Protein 1BXV (pdb70)

Secondary structure (DSSP, 8-state):
-EEEEEES-TTS-SSEESSEEEE-TT-EEEEEE-SS--EEEEETT-GGG-EEEEE-STT-EEEEE--S-EEEEEE-TTTGGGT-EEEEEE-

GO terms:
  GO:0031676 plasma membrane-derived thylakoid membrane (C, EXP)

Solvent-accessible surface area: 4695 Å² total; per-residue (Å²): 152,72,24,59,0,81,0,0,6,73,113,37,114,56,20,3,67,56,63,66,29,96,5,101,45,48,14,24,0,47,1,35,4,43,92,86,40,42,0,1,0,21,2,84,76,51,111,118,28,29,53,126,109,72,0,130,62,113,45,66,65,21,107,11,70,1,80,118,88,33,84,27,47,0,30,0,73,65,36,120,86,65,50,0,61,4,90,0,32,5,115

CATH classification: 2.60.40.420

Foldseek 3Di:
DEEEWEQADPVGARAIVVQEEEEAAFYKYKYFYADDDFWFKDKPPCPPQGGLDTDGDGGDMDMGHHRDFDKIKMATVVCVVVVHIGIYGYD

InterPro domains:
  IPR000923 Blue (type 1) copper domain [PF00127] (38-125)
  IPR001235 Blue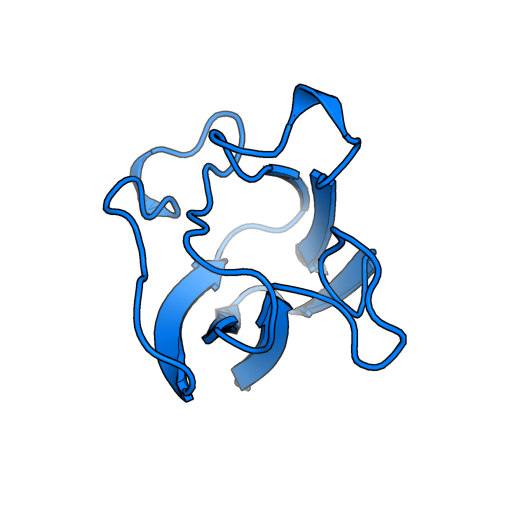 (type 1) copper protein, plastocyanin-type [PR00156] (56-69)
  IPR001235 Blue (type 1) copper protein, plastocyanin-type [PR00156] (102-116)
  IPR002387 Plastocyanin [PR00157] (42-61)
  IPR002387 Plastocyanin [PR00157] (65-83)
  IPR002387 Plastocyanin [PR00157] (104-123)
  IPR002387 Plastocyanin [TIGR02656] (37-125)
  IPR002387 Plastocyanin [cd04219] (39-125)
  IPR008972 Cupredoxin [G3DSA:2.60.40.420] (35-124)
  IPR008972 Cupredoxin [SSF49503] (35-124)
  IPR023511 Plastocyanin, cyanobacteria [MF_00566] (35-125)
  IPR028871 Blue (type 1) copper protein, binding site [PS00196] (104-118)

Structure (mmCIF, N/CA/C/O backbone):
data_1BXV
#
_entry.id   1BXV
#
_cell.length_a   43.060
_cell.length_b   43.060
_cell.length_c   57.040
_cell.angle_alpha   90.00
_cell.angle_beta   90.00
_cell.angle_gamma   90.00
#
_symmetry.space_group_name_H-M   'P 41'
#
loop_
_entity.id
_entity.type
_entity.pdbx_description
1 polymer PLASTOCYANIN
2 non-polymer 'COPPER (II) ION'
3 water water
#
loop_
_atom_site.group_PDB
_atom_site.id
_atom_site.type_symbol
_atom_site.label_atom_id
_atom_site.label_alt_id
_atom_site.label_comp_id
_atom_site.label_asym_id
_atom_site.label_entity_id
_atom_site.label_seq_id
_atom_site.pdbx_PDB_ins_code
_atom_site.Cartn_x
_atom_site.Cartn_y
_atom_site.Cartn_z
_atom_site.occupancy
_atom_site.B_iso_or_equiv
_atom_site.auth_seq_id
_atom_site.auth_comp_id
_atom_site.auth_asym_id
_atom_site.auth_atom_id
_atom_site.pdbx_PDB_model_num
ATOM 1 N N . GLN A 1 1 ? 2.159 51.704 -30.978 1.00 30.53 -2 GLN A N 1
ATOM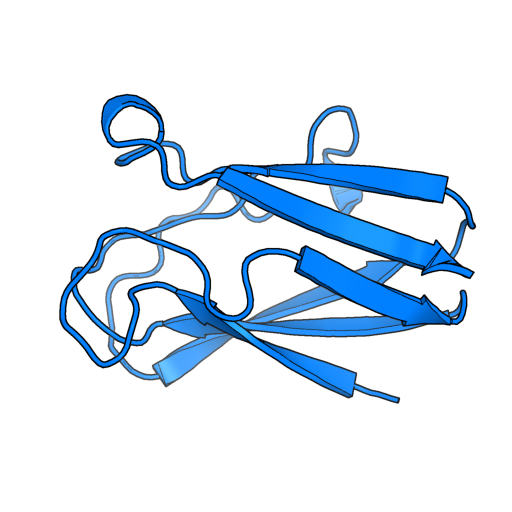 2 C CA . GLN A 1 1 ? 1.672 50.991 -29.751 1.00 33.29 -2 GLN A CA 1
ATOM 3 C C . GLN A 1 1 ? 1.717 51.895 -28.520 1.00 30.45 -2 GLN A C 1
ATOM 4 O O . GLN A 1 1 ? 2.304 52.983 -28.591 1.00 27.82 -2 GLN A O 1
ATOM 10 N N . THR A 1 2 ? 1.114 51.449 -27.418 1.00 28.00 -1 THR A N 1
ATOM 11 C CA . THR A 1 2 ? 1.134 52.269 -26.186 1.00 27.49 -1 THR A CA 1
ATOM 12 C C . THR A 1 2 ? 1.882 51.484 -25.113 1.00 27.34 -1 THR A C 1
ATOM 13 O O . THR A 1 2 ? 1.578 50.293 -24.948 1.00 26.47 -1 THR A O 1
ATOM 17 N N . VAL A 1 3 ? 2.838 52.092 -24.417 1.00 24.40 1 VAL A N 1
ATOM 18 C CA . VAL A 1 3 ? 3.596 51.378 -23.372 1.00 23.30 1 VAL A CA 1
ATOM 19 C C . VAL A 1 3 ? 3.284 52.051 -22.032 1.00 20.41 1 VAL A C 1
ATOM 20 O O . VAL A 1 3 ? 3.101 53.262 -22.049 1.00 21.33 1 VAL A O 1
ATOM 24 N N . ALA A 1 4 ? 3.233 51.342 -20.914 1.00 18.63 2 ALA A N 1
ATOM 25 C CA . ALA A 1 4 ? 2.891 52.020 -19.667 1.00 18.76 2 ALA A CA 1
ATOM 26 C C . ALA A 1 4 ? 4.134 52.160 -18.772 1.00 16.68 2 ALA A C 1
ATOM 27 O O . ALA A 1 4 ? 4.979 51.254 -18.775 1.00 18.92 2 ALA A O 1
ATOM 29 N N . ILE A 1 5 ? 4.203 53.219 -18.027 1.00 15.07 3 ILE A N 1
ATOM 30 C CA . ILE A 1 5 ? 5.298 53.479 -17.080 1.00 16.31 3 ILE A CA 1
ATOM 31 C C . ILE A 1 5 ? 4.618 53.785 -15.743 1.00 15.47 3 ILE A C 1
ATOM 32 O O . ILE A 1 5 ? 3.777 54.693 -15.671 1.00 17.40 3 ILE A O 1
ATOM 37 N N . LYS A 1 6 ? 5.001 53.073 -14.692 1.00 15.30 4 LYS A N 1
ATOM 38 C CA . LYS A 1 6 ? 4.420 53.344 -13.381 1.00 15.83 4 LYS A CA 1
ATOM 39 C C . LYS A 1 6 ? 5.132 54.501 -12.688 1.00 15.39 4 LYS A C 1
ATOM 40 O O . LYS A 1 6 ? 6.372 54.559 -12.754 1.00 13.67 4 LYS A O 1
ATOM 46 N N . MET A 1 7 ? 4.376 55.342 -12.032 1.00 13.18 5 MET A N 1
ATOM 47 C CA . MET A 1 7 ? 4.942 56.480 -11.277 1.00 14.15 5 MET A CA 1
ATOM 48 C C . MET A 1 7 ? 4.893 56.020 -9.807 1.00 15.01 5 MET A C 1
ATOM 49 O O . MET A 1 7 ? 3.806 55.894 -9.221 1.00 14.38 5 MET A O 1
ATOM 54 N N . GLY A 1 8 ? 6.070 55.698 -9.281 1.00 14.85 6 GLY A N 1
ATOM 55 C CA . GLY A 1 8 ? 6.194 55.129 -7.917 1.00 17.06 6 GLY A CA 1
ATOM 56 C C . GLY A 1 8 ? 6.361 53.614 -8.184 1.00 19.55 6 GLY A C 1
ATOM 57 O O . GLY A 1 8 ? 5.518 52.973 -8.871 1.00 19.12 6 GLY A O 1
ATOM 58 N N . ALA A 1 9 ? 7.461 53.041 -7.694 1.00 17.17 7 ALA A N 1
ATOM 59 C CA . ALA A 1 9 ? 7.715 51.642 -8.009 1.00 18.89 7 ALA A CA 1
ATOM 60 C C . ALA A 1 9 ? 6.914 50.690 -7.139 1.00 19.85 7 ALA A C 1
ATOM 61 O O . ALA A 1 9 ? 6.502 51.049 -6.056 1.00 20.82 7 ALA A O 1
ATOM 63 N N . ASP A 1 10 ? 6.720 49.459 -7.623 1.00 24.38 8 ASP A N 1
ATOM 64 C CA . ASP A 1 10 ? 5.969 48.496 -6.788 1.00 27.93 8 ASP A CA 1
ATOM 65 C C . ASP A 1 10 ? 6.700 48.236 -5.484 1.00 28.94 8 ASP A C 1
ATOM 66 O O . ASP A 1 10 ? 6.051 48.072 -4.448 1.00 31.29 8 ASP A O 1
ATOM 71 N N . ASN A 1 11 ? 8.039 48.259 -5.460 1.00 28.08 9 ASN A N 1
ATOM 72 C CA . ASN A 1 11 ? 8.736 48.061 -4.182 1.00 27.06 9 ASN A CA 1
ATOM 73 C C . ASN A 1 11 ? 8.738 49.272 -3.272 1.00 28.34 9 ASN A C 1
ATOM 74 O O . ASN A 1 11 ? 9.558 49.264 -2.320 1.00 29.08 9 ASN A O 1
ATOM 79 N N . GLY A 1 12 ? 7.962 50.335 -3.509 1.00 24.91 10 GLY A N 1
ATOM 80 C CA . GLY A 1 12 ? 7.983 51.485 -2.643 1.00 25.03 10 GLY A CA 1
ATOM 81 C C . GLY A 1 12 ? 8.973 52.583 -2.924 1.00 24.42 10 GLY A C 1
ATOM 82 O O . GLY A 1 12 ? 9.011 53.609 -2.208 1.00 26.74 10 GLY A O 1
ATOM 83 N N . MET A 1 13 ? 9.832 52.466 -3.917 1.00 20.44 11 MET A N 1
ATOM 84 C CA . MET A 1 13 ? 10.803 53.502 -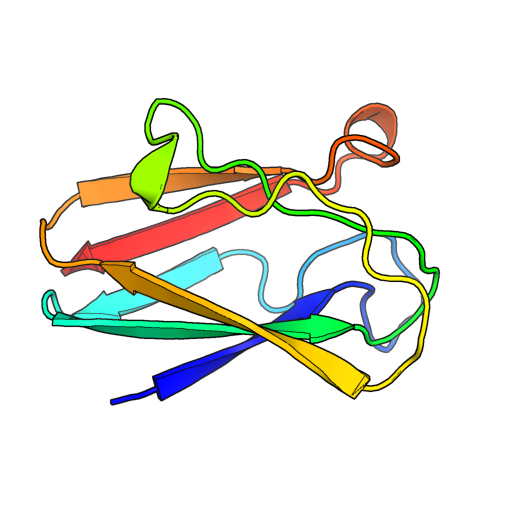4.223 1.00 18.99 11 MET A CA 1
ATOM 85 C C . MET A 1 13 ? 10.215 54.649 -5.008 1.00 17.93 11 MET A C 1
ATOM 86 O O . MET A 1 13 ? 9.268 54.433 -5.791 1.00 15.93 11 MET A O 1
ATOM 91 N N . LEU A 1 14 ? 10.772 55.855 -4.850 1.00 15.86 12 LEU A N 1
ATOM 92 C CA . LEU A 1 14 ? 10.351 57.031 -5.604 1.00 15.99 12 LEU A CA 1
ATOM 93 C C . LEU A 1 14 ? 11.073 56.914 -6.954 1.00 17.50 12 LEU A C 1
ATOM 94 O O . LEU A 1 14 ? 12.251 57.334 -7.097 1.00 19.05 12 LEU A O 1
ATOM 99 N N . ALA A 1 15 ? 10.438 56.281 -7.928 1.00 14.93 13 ALA A N 1
ATOM 100 C CA . ALA A 1 15 ? 11.081 56.058 -9.201 1.00 14.12 13 ALA A CA 1
ATOM 101 C C . ALA A 1 15 ? 9.997 55.772 -10.260 1.00 13.84 13 ALA A C 1
ATOM 102 O O . ALA A 1 15 ? 8.877 55.430 -9.866 1.00 15.44 13 ALA A O 1
ATOM 104 N N . PHE A 1 16 ? 10.373 55.950 -11.506 1.00 12.59 14 PHE A N 1
ATOM 105 C CA . PHE A 1 16 ? 9.444 55.543 -12.593 1.00 13.48 14 PHE A CA 1
ATOM 106 C C . PHE A 1 16 ? 9.845 54.082 -12.861 1.00 14.91 14 PHE A C 1
ATOM 107 O O . PHE A 1 16 ? 11.042 53.754 -12.721 1.00 14.19 14 PHE A O 1
ATOM 115 N N . GLU A 1 17 ? 8.924 53.236 -13.244 1.00 15.45 15 GLU A N 1
ATOM 116 C CA . GLU A 1 17 ? 9.243 51.807 -13.488 1.00 16.29 15 GLU A CA 1
ATOM 117 C C . GLU A 1 17 ? 8.546 51.378 -14.749 1.00 15.24 15 GLU A C 1
ATOM 118 O O . GLU A 1 17 ? 7.304 51.389 -14.826 1.00 16.23 15 GLU A O 1
ATOM 124 N N . PRO A 1 18 ? 9.279 51.069 -15.806 1.00 15.92 16 PRO A N 1
ATOM 125 C CA . PRO A 1 18 ? 10.703 51.010 -15.847 1.00 14.46 16 PRO A CA 1
ATOM 126 C C . PRO A 1 18 ? 11.351 52.393 -15.955 1.00 15.28 16 PRO A C 1
ATOM 127 O O . PRO A 1 18 ? 10.760 53.311 -16.535 1.00 15.18 16 PRO A O 1
ATOM 131 N N . SER A 1 19 ? 12.544 52.511 -15.386 1.00 13.01 17 SER A N 1
ATOM 132 C CA . SER A 1 19 ? 13.244 53.781 -15.363 1.00 15.28 17 SER A CA 1
ATOM 133 C C . SER A 1 19 ? 13.822 54.150 -16.705 1.00 15.64 17 SER A C 1
ATOM 134 O O . SER A 1 19 ? 14.04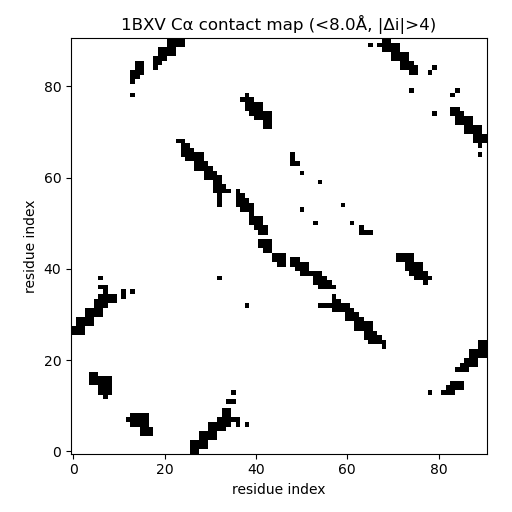4 55.338 -16.968 1.00 16.22 17 SER A O 1
ATOM 137 N N . THR A 1 20 ? 14.077 53.195 -17.588 1.00 17.61 18 THR A N 1
ATOM 138 C CA . THR A 1 20 ? 14.529 53.460 -18.938 1.00 15.74 18 THR A CA 1
ATOM 139 C C . THR A 1 20 ? 13.643 52.560 -19.838 1.00 18.86 18 THR A C 1
ATOM 140 O O . THR A 1 20 ? 13.423 51.389 -19.490 1.00 17.11 18 THR A O 1
ATOM 144 N N . ILE A 1 21 ? 13.128 53.123 -20.905 1.00 17.42 19 ILE A N 1
ATOM 145 C CA . ILE A 1 21 ? 12.312 52.314 -21.819 1.00 18.14 19 ILE A CA 1
ATOM 146 C C . ILE A 1 21 ? 12.655 52.756 -23.236 1.00 18.15 19 ILE A C 1
ATOM 147 O O . ILE A 1 21 ? 13.077 53.884 -23.491 1.00 17.95 19 ILE A O 1
ATOM 152 N N . GLU A 1 22 ? 12.623 51.802 -24.167 1.00 16.91 20 GLU A N 1
ATOM 153 C CA . GLU A 1 22 ? 12.920 52.160 -25.567 1.00 17.23 20 GLU A CA 1
ATOM 154 C C . GLU A 1 22 ? 11.645 51.922 -26.363 1.00 16.22 20 GLU A C 1
ATOM 155 O O . GLU A 1 22 ? 10.930 50.936 -26.122 1.00 17.74 20 GLU A O 1
ATOM 161 N N . ILE A 1 23 ? 11.294 52.850 -27.245 1.00 14.78 21 ILE A N 1
ATOM 162 C CA . ILE A 1 23 ? 10.056 52.676 -28.011 1.00 16.67 21 ILE A CA 1
ATOM 163 C C . ILE A 1 23 ? 10.374 53.027 -29.475 1.00 18.05 21 ILE A C 1
ATOM 164 O O . ILE A 1 23 ? 11.516 53.420 -29.773 1.00 20.47 21 ILE A O 1
ATOM 169 N N . GLN A 1 24 ? 9.382 52.954 -30.335 1.00 19.86 22 GLN A N 1
ATOM 170 C CA . GLN A 1 24 ? 9.587 53.347 -31.728 1.00 24.30 22 GLN A CA 1
ATOM 171 C C . GLN A 1 24 ? 8.981 54.727 -31.992 1.00 23.27 22 GLN A C 1
ATOM 172 O O . GLN A 1 24 ? 7.974 55.108 -31.384 1.00 23.13 22 GLN A O 1
ATOM 178 N N . ALA A 1 25 ? 9.558 55.500 -32.908 1.00 22.48 23 ALA A N 1
ATOM 179 C CA . ALA A 1 25 ? 8.932 56.813 -33.216 1.00 24.19 23 ALA A CA 1
ATOM 180 C C . ALA A 1 25 ? 7.447 56.637 -33.530 1.00 23.38 23 ALA A C 1
ATOM 181 O O . ALA A 1 25 ? 7.103 55.733 -34.298 1.00 24.84 23 ALA A O 1
ATOM 183 N N . GLY A 1 26 ? 6.556 57.454 -32.971 1.00 20.10 24 GLY A N 1
ATOM 184 C CA . GLY A 1 26 ? 5.125 57.321 -33.226 1.00 22.47 24 GLY A CA 1
ATOM 185 C C . GLY A 1 26 ? 4.379 56.588 -32.133 1.00 20.63 24 GLY A C 1
ATOM 186 O O . GLY A 1 26 ? 3.146 56.579 -32.081 1.00 20.50 24 GLY A O 1
ATOM 187 N N . ASP A 1 27 ? 5.118 55.934 -31.218 1.00 20.32 25 ASP A N 1
ATOM 188 C CA . ASP A 1 27 ? 4.507 55.205 -30.122 1.00 19.60 25 ASP A CA 1
ATOM 189 C C . ASP A 1 27 ? 4.063 56.191 -29.031 1.00 19.66 25 ASP A C 1
ATOM 190 O O . ASP A 1 27 ? 4.592 57.292 -28.916 1.00 17.61 25 ASP A O 1
ATOM 195 N N . THR A 1 28 ? 3.115 55.750 -28.218 1.00 19.19 26 THR A N 1
ATOM 196 C CA . THR A 1 28 ? 2.572 56.560 -27.136 1.00 18.28 26 THR A CA 1
ATOM 197 C C . THR A 1 28 ? 3.021 55.983 -25.795 1.00 19.68 26 THR A C 1
ATOM 198 O O . THR A 1 28 ? 3.030 54.756 -25.611 1.00 19.54 26 THR A O 1
ATOM 202 N N . VAL A 1 29 ? 3.418 56.887 -24.914 1.00 16.02 27 VAL A N 1
ATOM 203 C CA . VAL A 1 29 ? 3.791 56.501 -23.570 1.00 15.23 27 VAL A CA 1
ATOM 204 C C . VAL A 1 29 ? 2.661 56.893 -22.628 1.00 15.94 27 VAL A C 1
ATOM 205 O O . VAL A 1 29 ? 2.197 58.041 -22.672 1.00 16.39 27 VAL A O 1
ATOM 209 N N . GLN A 1 30 ? 2.225 55.980 -21.786 1.00 15.95 28 GLN A N 1
ATOM 210 C CA . GLN A 1 30 ? 1.194 56.265 -20.802 1.00 16.16 28 GLN A CA 1
ATOM 211 C C . GLN A 1 30 ? 1.816 56.148 -19.389 1.00 16.89 28 GLN A C 1
ATOM 212 O O . GLN A 1 30 ? 2.274 55.084 -19.022 1.00 19.68 28 GLN A O 1
ATOM 218 N N . TRP A 1 31 ? 1.752 57.234 -18.606 1.00 14.45 29 TRP A N 1
ATOM 219 C CA . TRP A 1 31 ? 2.251 57.162 -17.238 1.00 14.58 29 TRP A CA 1
ATOM 220 C C . TRP A 1 31 ? 1.041 56.830 -16.334 1.00 15.35 29 TRP A C 1
ATOM 221 O O . TRP A 1 31 ? -0.034 57.380 -16.570 1.00 16.45 29 TRP A O 1
ATOM 232 N N . VAL A 1 32 ? 1.217 55.961 -15.381 1.00 15.56 30 VAL A N 1
ATOM 233 C CA . VAL A 1 32 ? 0.150 55.514 -14.488 1.00 16.94 30 VAL A CA 1
ATOM 234 C C . VAL A 1 32 ? 0.547 55.747 -13.038 1.00 15.87 30 VAL A C 1
ATOM 235 O O . VAL A 1 32 ? 1.595 55.293 -12.611 1.00 16.60 30 VAL A O 1
ATOM 239 N N . ASN A 1 33 ? -0.262 56.493 -12.327 1.00 14.79 31 ASN A N 1
ATOM 240 C CA . ASN A 1 33 ? 0.014 56.836 -10.923 1.00 18.38 31 ASN A CA 1
ATOM 241 C C . ASN A 1 33 ? -0.090 55.546 -10.134 1.00 18.72 31 ASN A C 1
ATOM 242 O O . ASN A 1 33 ? -1.143 54.922 -10.131 1.00 18.88 31 ASN A O 1
ATOM 247 N N . ASN A 1 34 ? 1.025 55.154 -9.521 1.00 19.64 32 ASN A N 1
ATOM 248 C CA . ASN A 1 34 ? 1.075 53.867 -8.822 1.00 20.76 32 ASN A CA 1
ATOM 249 C C . ASN A 1 34 ? 1.110 54.028 -7.320 1.00 22.92 32 ASN A C 1
ATOM 250 O O . ASN A 1 34 ? 0.122 53.635 -6.663 1.00 26.59 32 ASN A O 1
ATOM 255 N N . LYS A 1 35 ? 2.184 54.530 -6.768 1.00 21.81 33 LYS A N 1
ATOM 256 C CA . LYS A 1 35 ? 2.369 54.690 -5.335 1.00 21.88 33 LYS A CA 1
ATOM 257 C C . LYS A 1 35 ? 3.123 56.012 -5.063 1.00 21.47 33 LYS A C 1
ATOM 258 O O . LYS A 1 35 ? 3.858 56.512 -5.917 1.00 18.19 33 LYS A O 1
ATOM 264 N N . LEU A 1 36 ? 2.930 56.523 -3.860 1.00 19.24 34 LEU A N 1
ATOM 265 C CA . LEU A 1 36 ? 3.622 57.668 -3.339 1.00 21.41 34 LEU A CA 1
ATOM 266 C C . LEU A 1 36 ? 3.330 58.988 -4.049 1.00 21.36 34 LEU A C 1
ATOM 267 O O . LEU A 1 36 ? 4.177 59.877 -4.124 1.00 21.20 34 LEU A O 1
ATOM 272 N N . ALA A 1 37 ? 2.121 59.143 -4.540 1.00 22.20 35 ALA A N 1
ATOM 273 C CA . ALA A 1 37 ? 1.665 60.360 -5.196 1.00 22.55 35 ALA A CA 1
ATOM 274 C C . ALA A 1 37 ? 1.624 61.495 -4.162 1.00 24.39 35 ALA A C 1
ATOM 275 O O . ALA A 1 37 ? 1.656 61.227 -2.946 1.00 24.04 35 ALA A O 1
ATOM 277 N N . PRO A 1 38 ? 1.640 62.735 -4.626 1.00 21.67 36 PRO A N 1
ATOM 278 C CA . PRO A 1 38 ? 1.557 63.089 -6.007 1.00 21.58 36 PRO A CA 1
ATOM 279 C C . PRO A 1 38 ? 2.861 63.076 -6.803 1.00 19.01 36 PRO A C 1
ATOM 280 O O . PRO A 1 38 ? 3.967 63.198 -6.301 1.00 19.22 36 PRO A O 1
ATOM 284 N N . HIS A 1 39 ? 2.673 62.970 -8.119 1.00 16.57 37 HIS A N 1
ATOM 285 C CA . HIS A 1 39 ? 3.787 63.001 -9.059 1.00 16.01 37 HIS A CA 1
ATOM 286 C C . HIS A 1 39 ? 3.374 63.823 -10.306 1.00 15.95 37 HIS A C 1
ATOM 287 O O . HIS A 1 39 ? 2.211 64.007 -10.638 1.00 16.90 37 HIS A O 1
ATOM 294 N N . ASN A 1 40 ? 4.388 64.239 -11.052 1.00 15.66 38 ASN A N 1
ATOM 295 C CA . ASN A 1 40 ? 4.124 64.855 -12.364 1.00 15.11 38 ASN A CA 1
ATOM 296 C C . ASN A 1 40 ? 5.246 64.409 -13.292 1.00 13.76 38 ASN A C 1
ATOM 297 O O . ASN A 1 40 ? 6.161 63.630 -12.923 1.00 14.11 38 ASN A O 1
ATOM 302 N N . VAL A 1 41 ? 5.167 64.887 -14.549 1.00 13.25 39 VAL A N 1
ATOM 303 C CA . VAL A 1 41 ? 6.212 64.502 -15.534 1.00 12.54 39 VAL A CA 1
ATOM 304 C C . VAL A 1 41 ? 6.601 65.740 -16.352 1.00 14.17 39 VAL A C 1
ATOM 305 O O . VAL A 1 41 ? 5.774 66.298 -17.072 1.00 15.29 39 VAL A O 1
ATOM 309 N N . VAL A 1 42 ? 7.853 66.112 -16.242 1.00 14.09 40 VAL A N 1
ATOM 310 C CA . VAL A 1 42 ? 8.388 67.173 -17.096 1.00 14.70 40 VAL A CA 1
ATOM 311 C C . VAL A 1 42 ? 9.438 66.525 -18.001 1.00 15.47 40 VAL A C 1
ATOM 312 O O . VAL A 1 42 ? 10.417 65.957 -17.505 1.00 15.49 40 VAL A O 1
ATOM 316 N N . VAL A 1 43 ? 9.217 66.608 -19.295 1.00 15.99 41 VAL A N 1
ATOM 317 C CA . VAL A 1 43 ? 10.153 66.054 -20.291 1.00 15.57 41 VAL A CA 1
ATOM 318 C C . VAL A 1 43 ? 11.118 67.205 -20.662 1.00 16.60 41 VAL A C 1
ATOM 319 O O . VAL A 1 43 ? 10.669 68.220 -21.219 1.00 15.96 41 VAL A O 1
ATOM 323 N N . GLU A 1 44 ? 12.377 67.078 -20.313 1.00 14.70 42 GLU A N 1
ATOM 324 C CA . GLU A 1 44 ? 13.367 68.125 -20.570 1.00 16.31 42 GLU A CA 1
ATOM 325 C C . GLU A 1 44 ? 13.347 68.637 -21.993 1.00 16.19 42 GLU A C 1
ATOM 326 O O . GLU A 1 44 ? 13.419 67.846 -22.911 1.00 17.87 42 GLU A O 1
ATOM 332 N N . GLY A 1 45 ? 13.224 69.974 -22.145 1.00 16.12 49 GLY A N 1
ATOM 333 C CA . GLY A 1 45 ? 13.182 70.609 -23.445 1.00 17.60 49 GLY A CA 1
ATOM 334 C C . GLY A 1 45 ? 11.924 70.503 -24.255 1.00 18.85 49 GLY A C 1
ATOM 335 O O . GLY A 1 45 ? 11.836 71.052 -25.393 1.00 18.72 49 GLY A O 1
ATOM 336 N N . GLN A 1 46 ? 10.900 69.754 -23.766 1.00 16.02 52 GLN A N 1
ATOM 337 C CA . GLN A 1 46 ? 9.700 69.468 -24.498 1.00 16.37 52 GLN A CA 1
ATOM 338 C C . GLN A 1 46 ? 8.432 69.764 -23.737 1.00 16.31 52 GLN A C 1
ATOM 339 O O . GLN A 1 46 ? 7.758 68.839 -23.188 1.00 16.32 52 GLN A O 1
ATOM 345 N N . PRO A 1 47 ? 8.011 71.013 -23.723 1.00 17.07 53 PRO A N 1
ATOM 346 C CA . PRO A 1 47 ? 6.851 71.437 -22.995 1.00 16.47 53 PRO A CA 1
ATOM 347 C C . PRO A 1 47 ? 5.599 70.740 -23.529 1.00 16.64 53 PRO A C 1
ATOM 348 O O . PRO A 1 47 ? 4.681 70.420 -22.792 1.00 19.17 53 PRO A O 1
ATOM 352 N N . GLU A 1 48 ? 5.570 70.477 -24.831 1.00 18.72 54 GLU A N 1
ATOM 353 C CA . GLU A 1 48 ? 4.399 69.823 -25.440 1.00 22.19 54 GLU A CA 1
ATOM 354 C C . GLU A 1 48 ? 4.234 68.365 -25.052 1.00 21.47 54 GLU A C 1
ATOM 355 O O . GLU A 1 48 ? 3.134 67.813 -25.254 1.00 23.24 54 GLU A O 1
ATOM 361 N N . LEU A 1 49 ? 5.266 67.710 -24.534 1.00 17.59 55 LEU A N 1
ATOM 362 C CA . LEU A 1 49 ? 5.129 66.302 -24.153 1.00 18.40 55 LEU A CA 1
ATOM 363 C C . LEU A 1 49 ? 5.046 66.208 -22.629 1.00 18.54 55 LEU A C 1
ATOM 364 O O . LEU A 1 49 ? 4.997 65.105 -22.099 1.00 20.17 55 LEU A O 1
ATOM 369 N N . SER A 1 50 ? 5.089 67.338 -21.940 1.00 17.36 56 SER A N 1
ATOM 370 C CA . SER A 1 50 ? 5.080 67.346 -20.490 1.00 14.62 56 SER A CA 1
ATOM 371 C C . SER A 1 50 ? 3.700 67.434 -19.864 1.00 18.14 56 SER A C 1
ATOM 372 O O . SER A 1 50 ? 2.729 67.802 -20.519 1.00 18.87 56 SER A O 1
ATOM 375 N N . HIS A 1 51 ? 3.600 67.063 -18.580 1.00 15.66 57 HIS A N 1
ATOM 376 C CA . HIS A 1 51 ? 2.327 67.105 -17.855 1.00 18.25 57 HIS A CA 1
ATOM 377 C C . HIS A 1 51 ? 2.648 67.719 -16.479 1.00 17.68 57 HIS A C 1
ATOM 378 O O . HIS A 1 51 ? 2.934 66.994 -15.543 1.00 17.90 57 HIS A O 1
ATOM 385 N N . LYS A 1 52 ? 2.679 69.036 -16.390 1.00 19.91 58 LYS A N 1
ATOM 386 C CA . LYS A 1 52 ? 3.050 69.697 -15.129 1.00 22.55 58 LYS A CA 1
ATOM 387 C C . LYS A 1 52 ? 2.048 69.566 -14.009 1.00 23.02 58 LYS A C 1
ATOM 388 O O . LYS A 1 52 ? 2.400 69.659 -12.807 1.00 21.46 58 LYS A O 1
ATOM 394 N N . ASP A 1 53 ? 0.775 69.377 -14.351 1.00 22.04 59 ASP A N 1
ATOM 395 C CA . ASP A 1 53 ? -0.249 69.240 -13.323 1.00 23.97 59 ASP A CA 1
ATOM 396 C C . ASP A 1 53 ? 0.031 67.992 -12.478 1.00 22.69 59 ASP A C 1
ATOM 397 O O . ASP A 1 53 ? 0.349 66.937 -13.030 1.00 21.38 59 ASP A O 1
ATOM 402 N N . LEU A 1 54 ? -0.111 68.118 -11.142 1.00 20.25 62 LEU A N 1
ATOM 403 C CA . LEU A 1 54 ? 0.114 66.945 -10.311 1.00 20.61 62 LEU A CA 1
ATOM 404 C C . LEU A 1 54 ? -0.969 65.879 -10.452 1.00 20.53 62 LEU A C 1
ATOM 405 O O . LEU A 1 54 ? -2.168 66.147 -10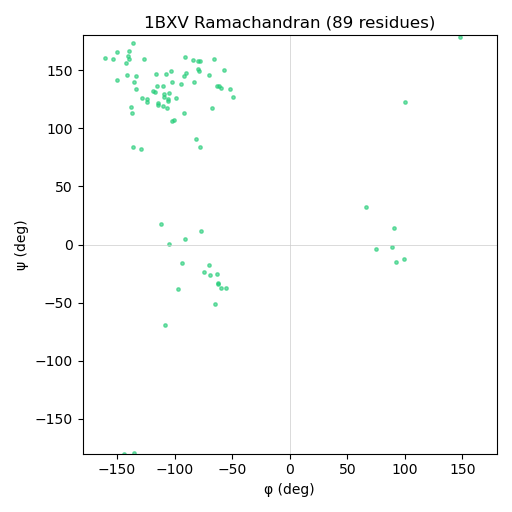.577 1.00 21.41 62 LEU A O 1
ATOM 410 N N . ALA A 1 55 ? -0.548 64.622 -10.341 1.00 18.31 63 ALA A N 1
ATOM 411 C CA . ALA A 1 55 ? -1.490 63.495 -10.339 1.00 18.86 63 ALA A CA 1
ATOM 412 C C . ALA A 1 55 ? -1.569 62.974 -8.910 1.00 19.38 63 ALA A C 1
ATOM 413 O O . ALA A 1 55 ? -0.567 62.552 -8.325 1.00 19.42 63 ALA A O 1
ATOM 415 N N . PHE A 1 56 ? -2.741 63.042 -8.275 1.00 19.51 64 PHE A N 1
ATOM 416 C CA . PHE A 1 56 ? -2.948 62.629 -6.912 1.00 21.60 64 PHE A CA 1
ATOM 417 C C . PHE A 1 56 ? -3.517 61.235 -6.690 1.00 20.91 64 PHE A C 1
ATOM 418 O O . PHE A 1 56 ? -3.109 60.584 -5.725 1.00 22.11 64 PHE A O 1
ATOM 426 N N . SER A 1 57 ? -4.446 60.756 -7.496 1.00 20.65 65 SER A N 1
ATOM 427 C CA . SER A 1 57 ? -5.063 59.468 -7.255 1.00 21.03 65 SER A CA 1
ATOM 428 C C . SER A 1 57 ? -4.425 58.283 -7.925 1.00 19.82 65 SER A C 1
ATOM 429 O O . SER A 1 57 ? -3.971 58.427 -9.062 1.00 18.25 65 SER A O 1
ATOM 432 N N . PRO A 1 58 ? -4.423 57.129 -7.266 1.00 17.24 66 PRO A N 1
ATOM 433 C CA . PRO A 1 58 ? -3.885 55.936 -7.829 1.00 17.60 66 PRO A CA 1
ATOM 434 C C . PRO A 1 58 ? -4.667 55.577 -9.105 1.00 17.21 66 PRO A C 1
ATOM 435 O O . PRO A 1 58 ? -5.895 55.769 -9.156 1.00 16.22 66 PRO A O 1
ATOM 439 N N . GLY A 1 59 ? -3.951 55.202 -10.143 1.00 16.52 67 GLY A N 1
ATOM 440 C CA . GLY A 1 59 ? -4.562 54.850 -11.401 1.00 17.56 67 GLY A CA 1
ATOM 441 C C . GLY A 1 59 ? -4.688 55.996 -12.378 1.00 17.58 67 GLY A C 1
ATOM 442 O O . GLY A 1 59 ? -5.027 55.715 -13.552 1.00 19.34 67 GLY A O 1
ATOM 443 N N . GLU A 1 60 ? -4.524 57.235 -11.926 1.00 17.36 68 GLU A N 1
ATOM 444 C CA . GLU A 1 60 ? -4.682 58.369 -12.853 1.00 17.49 68 GLU A CA 1
ATOM 445 C C . GLU A 1 60 ? -3.653 58.194 -13.971 1.00 19.38 68 GLU A C 1
ATOM 446 O O . GLU A 1 60 ? -2.473 57.852 -13.682 1.00 17.14 68 GLU A O 1
ATOM 452 N N . THR A 1 61 ? -4.083 58.394 -15.212 1.00 16.45 69 THR A N 1
ATOM 453 C CA . THR A 1 61 ? -3.077 58.222 -16.284 1.00 16.86 69 THR A CA 1
ATOM 454 C C . THR A 1 61 ? -3.028 59.465 -17.161 1.00 21.04 69 THR A C 1
ATOM 455 O O . THR A 1 61 ? -3.971 60.257 -17.198 1.00 21.87 69 THR A O 1
ATOM 459 N N . PHE A 1 62 ? -1.919 59.636 -17.884 1.00 18.55 70 PHE A N 1
ATOM 460 C CA . PHE A 1 62 ? -1.832 60.712 -18.885 1.00 19.31 70 PHE A CA 1
ATOM 461 C C . PHE A 1 62 ? -0.808 60.190 -19.916 1.00 18.98 70 PHE A C 1
ATOM 462 O O . PHE A 1 62 ? -0.100 59.225 -19.610 1.00 17.39 70 PHE A O 1
ATOM 470 N N . GLU A 1 63 ? -0.822 60.738 -21.112 1.00 19.87 71 GLU A N 1
ATOM 471 C CA . GLU A 1 63 ? 0.018 60.157 -22.151 1.00 21.29 71 GLU A CA 1
ATOM 472 C C . GLU A 1 63 ? 0.689 61.226 -23.017 1.00 20.13 71 GLU A C 1
ATOM 473 O O . GLU A 1 63 ? 0.282 62.385 -22.990 1.00 19.34 71 GLU A O 1
ATOM 479 N N . ALA A 1 64 ? 1.660 60.736 -23.760 1.00 18.89 72 ALA A N 1
ATOM 480 C CA . ALA A 1 64 ? 2.365 61.639 -24.706 1.00 18.39 72 ALA A CA 1
ATOM 481 C C . ALA A 1 64 ? 2.823 60.754 -25.879 1.00 18.08 72 ALA A C 1
ATOM 482 O O . ALA A 1 64 ? 3.229 59.637 -25.622 1.00 18.77 72 ALA A O 1
ATOM 484 N N . THR A 1 65 ? 2.750 61.265 -27.081 1.00 17.13 73 THR A N 1
ATOM 485 C CA . THR A 1 65 ? 3.180 60.531 -28.266 1.00 17.42 73 THR A CA 1
ATOM 486 C C . THR A 1 65 ? 4.509 61.123 -28.730 1.00 17.59 73 THR A C 1
ATOM 487 O O . THR A 1 65 ? 4.586 62.347 -28.878 1.00 16.34 73 THR A O 1
ATOM 491 N N . PHE A 1 66 ? 5.523 60.270 -28.856 1.00 16.33 74 PHE A N 1
ATOM 492 C CA . PHE A 1 66 ? 6.870 60.756 -29.219 1.00 18.10 74 PHE A CA 1
ATOM 493 C C . PHE A 1 66 ? 7.063 60.486 -30.709 1.00 18.92 74 PHE A C 1
ATOM 494 O O . PHE A 1 66 ? 7.203 59.344 -31.115 1.00 20.80 74 PHE A O 1
ATOM 502 N N . SER A 1 67 ? 7.027 61.557 -31.501 1.00 20.43 75 SER A N 1
ATOM 503 C CA . SER A 1 67 ? 7.141 61.348 -32.944 1.00 21.97 75 SER A CA 1
ATOM 50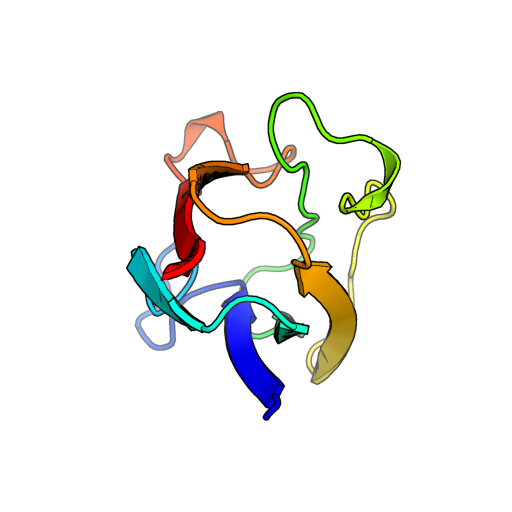4 C C . SER A 1 67 ? 8.571 61.470 -33.447 1.00 23.32 75 SER A C 1
ATOM 505 O O . SER A 1 67 ? 8.829 61.068 -34.567 1.00 22.31 75 SER A O 1
ATOM 508 N N . GLU A 1 68 ? 9.479 62.039 -32.673 1.00 23.00 76 GLU A N 1
ATOM 509 C CA . GLU A 1 68 ? 10.851 62.217 -33.121 1.00 25.52 76 GLU A CA 1
ATOM 510 C C . GLU A 1 68 ? 11.855 61.334 -32.421 1.00 25.39 76 GLU A C 1
ATOM 511 O O . GLU A 1 68 ? 11.941 61.346 -31.195 1.00 23.05 76 GLU A O 1
ATOM 517 N N . PRO A 1 69 ? 12.654 60.606 -33.182 1.00 25.60 77 PRO A N 1
ATOM 518 C CA . PRO 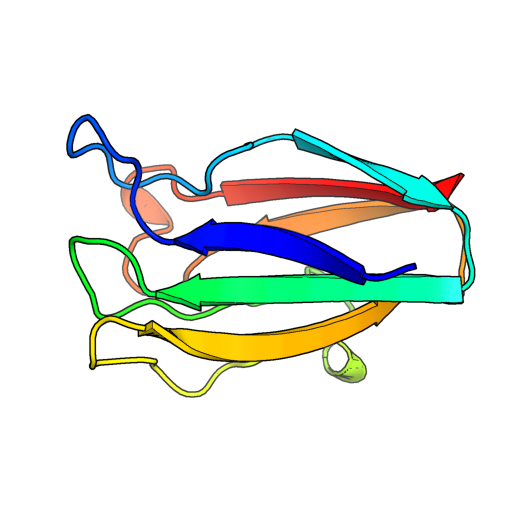A 1 69 ? 13.682 59.736 -32.611 1.00 25.05 77 PRO A CA 1
ATOM 519 C C . PRO A 1 69 ? 14.636 60.515 -31.743 1.00 24.16 77 PRO A C 1
ATOM 520 O O . PRO A 1 69 ? 14.869 61.717 -31.984 1.00 23.04 77 PRO A O 1
ATOM 524 N N . GLY A 1 70 ? 15.206 59.887 -30.711 1.00 21.82 78 GLY A N 1
ATOM 525 C CA . GLY A 1 70 ? 16.147 60.627 -29.858 1.00 22.01 78 GLY A CA 1
ATOM 526 C C . GLY A 1 70 ? 16.034 60.093 -28.411 1.00 20.58 78 GLY A C 1
ATOM 527 O O . GLY A 1 70 ? 15.268 59.164 -28.169 1.00 18.86 78 GLY A O 1
ATOM 528 N N . THR A 1 71 ? 16.855 60.662 -27.536 1.00 20.01 79 THR A N 1
ATOM 529 C CA . THR A 1 71 ? 16.802 60.199 -26.130 1.00 20.96 79 THR A CA 1
ATOM 530 C C . THR A 1 71 ? 16.186 61.313 -25.313 1.00 19.65 79 THR A C 1
ATOM 531 O O . THR A 1 71 ? 16.667 62.465 -25.417 1.00 21.70 79 THR A O 1
ATOM 535 N N . TYR A 1 72 ? 15.187 61.019 -24.517 1.00 15.60 80 TYR A N 1
ATOM 536 C CA . TYR A 1 72 ? 14.512 62.071 -23.750 1.00 17.39 80 TYR A CA 1
ATOM 537 C C . TYR A 1 72 ? 14.642 61.819 -22.254 1.00 17.43 80 TYR A C 1
ATOM 538 O O . TYR A 1 72 ? 14.464 60.680 -21.842 1.00 21.03 80 TYR A O 1
ATOM 547 N N . THR A 1 73 ? 15.017 62.811 -21.507 1.00 16.32 81 THR A N 1
ATOM 548 C CA . THR A 1 73 ? 15.138 62.667 -20.048 1.00 14.40 81 THR A CA 1
ATOM 549 C C . THR A 1 73 ? 13.899 63.326 -19.461 1.00 15.14 81 THR A C 1
ATOM 550 O O . THR A 1 73 ? 13.494 64.379 -19.966 1.00 15.11 81 THR A O 1
ATOM 554 N N . TYR A 1 74 ? 13.310 62.742 -18.434 1.00 12.63 82 TYR A N 1
ATOM 555 C CA . TYR A 1 74 ? 12.120 63.354 -17.822 1.00 12.97 82 TYR A CA 1
ATOM 556 C C . TYR A 1 74 ?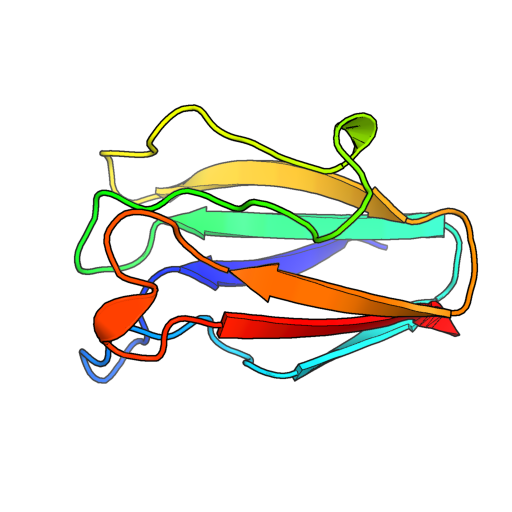 12.233 63.195 -16.315 1.00 12.38 82 TYR A C 1
ATOM 557 O O . TYR A 1 74 ? 13.004 62.354 -15.842 1.00 14.55 82 TYR A O 1
ATOM 566 N N . TYR A 1 75 ? 11.522 63.985 -15.540 1.00 13.51 83 TYR A N 1
ATOM 567 C CA . TYR A 1 75 ? 11.608 63.891 -14.097 1.00 12.87 83 TYR A CA 1
ATOM 568 C C . TYR A 1 75 ? 10.272 64.309 -13.472 1.00 12.68 83 TYR A C 1
ATOM 569 O O . TYR A 1 75 ? 9.416 64.900 -14.135 1.00 14.26 83 TYR A O 1
ATOM 578 N N . CYS A 1 76 ? 10.157 63.974 -12.213 1.00 12.86 84 CYS A N 1
ATOM 579 C CA . CYS A 1 76 ? 9.007 64.344 -11.390 1.00 13.49 84 CYS A CA 1
ATOM 580 C C . CYS A 1 76 ? 9.453 65.584 -10.591 1.00 15.38 84 CYS A C 1
ATOM 581 O O . CYS A 1 76 ? 10.521 65.532 -9.965 1.00 15.66 84 CYS A O 1
ATOM 584 N N . GLU A 1 77 ? 8.711 66.691 -10.632 1.00 17.17 85 GLU A N 1
ATOM 585 C CA . GLU A 1 77 ? 9.169 67.875 -9.863 1.00 20.17 85 GLU A CA 1
ATOM 586 C C . GLU A 1 77 ? 9.172 67.662 -8.355 1.00 20.61 85 GLU A C 1
ATOM 587 O O . GLU A 1 77 ? 10.214 67.904 -7.735 1.00 22.27 85 GLU A O 1
ATOM 593 N N . PRO A 1 78 ? 8.104 67.194 -7.747 1.00 20.25 86 PRO A N 1
ATOM 594 C CA . PRO A 1 78 ? 8.068 66.966 -6.310 1.00 23.69 86 PRO A CA 1
ATOM 595 C C . PRO A 1 78 ? 9.165 66.054 -5.802 1.00 26.85 86 PRO A C 1
ATOM 596 O O . PRO A 1 78 ? 9.736 66.293 -4.712 1.00 26.24 86 PRO A O 1
ATOM 600 N N . HIS A 1 79 ? 9.530 65.012 -6.564 1.00 22.69 87 HIS A N 1
ATOM 601 C CA . HIS A 1 79 ? 10.535 64.048 -6.145 1.00 20.88 87 HIS A CA 1
ATOM 602 C C . HIS A 1 79 ? 11.826 64.073 -6.915 1.00 22.46 87 HIS A C 1
ATOM 603 O O . HIS A 1 79 ? 12.623 63.115 -6.846 1.00 20.90 87 HIS A O 1
ATOM 610 N N . ARG A 1 80 ? 12.122 65.151 -7.660 1.00 23.13 88 ARG A N 1
ATOM 611 C CA . ARG A 1 80 ? 13.359 65.178 -8.428 1.00 26.55 88 ARG A CA 1
ATOM 612 C C . ARG A 1 80 ? 14.576 65.041 -7.505 1.00 24.90 88 ARG A C 1
ATOM 613 O O . ARG A 1 80 ? 15.545 64.379 -7.850 1.00 25.14 88 ARG A O 1
ATOM 621 N N . GLY A 1 81 ? 14.497 65.654 -6.342 1.00 26.06 89 GLY A N 1
ATOM 622 C CA . GLY A 1 81 ? 15.551 65.629 -5.346 1.00 27.35 89 GLY A CA 1
ATOM 623 C C . GLY A 1 81 ? 15.831 64.222 -4.823 1.00 28.10 89 GLY A C 1
ATOM 624 O O . GLY A 1 81 ? 16.932 63.963 -4.350 1.00 29.22 89 GLY A O 1
ATOM 625 N N . ALA A 1 82 ? 14.855 63.326 -4.885 1.00 23.90 90 ALA A N 1
ATOM 626 C CA . ALA A 1 82 ? 15.009 61.952 -4.465 1.00 22.92 90 ALA A CA 1
ATOM 627 C C . ALA A 1 82 ? 15.448 61.051 -5.625 1.00 20.37 90 ALA A C 1
ATOM 628 O O . ALA A 1 82 ? 15.581 59.841 -5.448 1.00 20.25 90 ALA A O 1
ATOM 630 N N . GLY A 1 83 ? 15.724 61.617 -6.793 1.00 17.31 91 GLY A N 1
ATOM 631 C CA . GLY A 1 83 ? 16.239 60.846 -7.914 1.00 18.44 91 GLY A CA 1
ATOM 632 C C . GLY A 1 83 ? 15.143 60.289 -8.822 1.00 17.40 91 GLY A C 1
ATOM 633 O O . GLY A 1 83 ? 15.431 59.433 -9.658 1.00 18.43 91 GLY A O 1
ATOM 634 N N . MET A 1 84 ? 13.910 60.799 -8.681 1.00 15.65 92 MET A N 1
ATOM 635 C CA . MET A 1 84 ? 12.811 60.308 -9.560 1.00 13.80 92 MET A CA 1
ATOM 636 C C . MET A 1 84 ? 12.919 60.948 -10.949 1.00 14.41 92 MET A C 1
ATOM 637 O O . MET A 1 84 ? 12.294 61.955 -11.316 1.00 14.14 92 MET A O 1
ATOM 642 N N . VAL A 1 85 ? 13.758 60.329 -11.755 1.00 14.13 93 VAL A N 1
ATOM 643 C CA . VAL A 1 85 ? 14.117 60.739 -13.113 1.00 15.31 93 VAL A CA 1
ATOM 644 C C . VAL A 1 85 ? 14.047 59.523 -14.027 1.00 15.97 93 VAL A C 1
ATOM 645 O O . VAL A 1 85 ? 14.392 58.435 -13.562 1.00 15.14 93 VAL A O 1
ATOM 649 N N . GLY A 1 86 ? 13.628 59.698 -15.285 1.00 14.70 94 GLY A N 1
ATOM 650 C CA . GLY A 1 86 ? 13.562 58.552 -16.176 1.00 14.82 94 GLY A CA 1
ATOM 651 C C . GLY A 1 86 ? 14.118 58.898 -17.556 1.00 15.98 94 GLY A C 1
ATOM 652 O O . GLY A 1 86 ? 14.406 60.066 -17.832 1.00 13.94 94 GLY A O 1
ATOM 653 N N . LYS A 1 87 ? 14.216 57.868 -18.390 1.00 13.23 95 LYS A N 1
ATOM 654 C CA . LYS A 1 87 ? 14.720 58.095 -19.756 1.00 15.64 95 LYS A CA 1
ATOM 655 C C . LYS A 1 87 ? 13.849 57.344 -20.750 1.00 15.78 95 LYS A C 1
ATOM 656 O O . LYS A 1 87 ? 13.376 56.231 -20.470 1.00 14.82 95 LYS A O 1
ATOM 662 N N . ILE A 1 88 ? 13.584 57.991 -21.887 1.00 14.79 96 ILE A N 1
ATOM 663 C CA . ILE A 1 88 ? 12.825 57.315 -22.940 1.00 14.98 96 ILE A CA 1
ATOM 664 C C . ILE A 1 88 ? 13.722 57.383 -24.189 1.00 16.73 96 ILE A C 1
ATOM 665 O O . ILE A 1 88 ? 14.160 58.484 -24.543 1.00 17.72 96 ILE A O 1
ATOM 670 N N . VAL A 1 89 ? 14.001 56.243 -24.795 1.00 16.11 97 VAL A N 1
ATOM 671 C CA . VAL A 1 89 ? 14.786 56.235 -26.036 1.00 16.69 97 VAL A CA 1
ATOM 672 C C . VAL A 1 89 ? 13.832 55.940 -27.190 1.00 15.89 97 VAL A C 1
ATOM 673 O O . VAL A 1 89 ? 13.086 54.976 -27.179 1.00 17.86 97 VAL A O 1
ATOM 677 N N . VAL A 1 90 ? 13.797 56.845 -28.178 1.00 17.89 98 VAL A N 1
ATOM 678 C CA . VAL A 1 90 ? 12.860 56.591 -29.278 1.00 19.11 98 VAL A CA 1
ATOM 679 C C . VAL A 1 90 ? 13.694 56.233 -30.513 1.00 21.36 98 VAL A C 1
ATOM 680 O O . VAL A 1 90 ? 14.545 56.993 -30.941 1.00 19.68 98 VAL A O 1
ATOM 684 N N . GLN A 1 91 ? 13.427 55.025 -30.945 1.00 25.72 99 GLN A N 1
ATOM 685 C CA . GLN A 1 91 ? 14.112 54.370 -32.061 1.00 30.20 99 GLN A CA 1
ATOM 686 C C . GLN A 1 91 ? 13.434 54.682 -33.381 1.00 31.91 99 GLN A C 1
ATOM 687 O O . GLN A 1 91 ? 12.212 54.916 -33.476 1.00 31.70 99 GLN A O 1
#

Nearest PDB structures (foldseek):
  1bxv-assembly1_A  TM=1.011E+00  e=3.238E-20  Synechococcus elongatus PCC 7942 = FACHB-805
  5ysg-assembly4_D  TM=7.664E-01  e=1.947E-09  Achromobacter cycloclastes
  1adw-assembly1_A  TM=7.699E-01  e=4.220E-09  Paracoccus pantotrophus
  5paz-assembly1_A  TM=7.697E-01  e=1.869E-08  Alcaligenes faecalis
  7paz-assembly1_A  TM=7.664E-01  e=2.517E-08  Alcaligenes faecalis

Radius of gyration: 11.88 Å; Cα contacts (8 Å, |Δi|>4): 233; chains: 1; bounding box: 22×23×31 Å

Sequence (91 aa):
QTVAIKMGADNGMLAFEPSTIEIQAGDTVQWVNNKLAPHNVVVEGQPELSHKDLAFSPGETFEATFSEPGTYTYYCEPHRGAGMVGKIVVQ

Organism: Synechococcus elongatus (strain ATCC 33912 / PCC 7942 / FACHB-805) (NCBI:txid1140)

B-factor: mean 23.75, std 10.44, range [12.32, 77.61]